Protein AF-A0A0M3JGG5-F1 (afdb_monomer)

Structure (mmCIF, N/CA/C/O backbone):
data_AF-A0A0M3JGG5-F1
#
_entry.id   AF-A0A0M3JGG5-F1
#
loop_
_atom_site.group_PDB
_atom_site.id
_atom_site.type_symbol
_atom_site.label_atom_id
_atom_site.label_alt_id
_atom_site.label_comp_id
_atom_site.label_asym_id
_atom_site.label_entity_id
_atom_site.label_seq_id
_atom_site.pdbx_PDB_ins_code
_atom_site.Cartn_x
_atom_site.Cartn_y
_atom_site.Cartn_z
_atom_site.occupancy
_atom_site.B_iso_or_equiv
_atom_site.auth_seq_id
_atom_site.auth_comp_id
_atom_site.auth_asym_id
_atom_site.auth_atom_id
_atom_site.pdbx_PDB_model_num
ATOM 1 N N . LEU A 1 1 ? -9.712 -15.626 2.640 1.00 50.94 1 LEU A N 1
ATOM 2 C CA . LEU A 1 1 ? -8.401 -15.054 2.273 1.00 50.94 1 LEU A CA 1
ATOM 3 C C . LEU A 1 1 ? -8.023 -14.110 3.390 1.00 50.94 1 LEU A C 1
ATOM 5 O O . LEU A 1 1 ? -8.703 -13.114 3.579 1.00 50.94 1 LEU A O 1
ATOM 9 N N . GLU A 1 2 ? -7.074 -14.512 4.222 1.00 50.56 2 GLU A N 1
ATOM 10 C CA . GLU A 1 2 ? -6.707 -13.763 5.421 1.00 50.56 2 GLU A CA 1
ATOM 11 C C . GLU A 1 2 ? -5.887 -12.531 5.020 1.00 50.56 2 GLU A C 1
ATOM 13 O O . GLU A 1 2 ? -4.787 -12.642 4.480 1.00 50.56 2 GLU A O 1
ATOM 18 N N . THR A 1 3 ? -6.436 -11.343 5.246 1.00 69.12 3 THR A N 1
ATOM 19 C CA . THR A 1 3 ? -5.742 -10.072 5.049 1.00 69.12 3 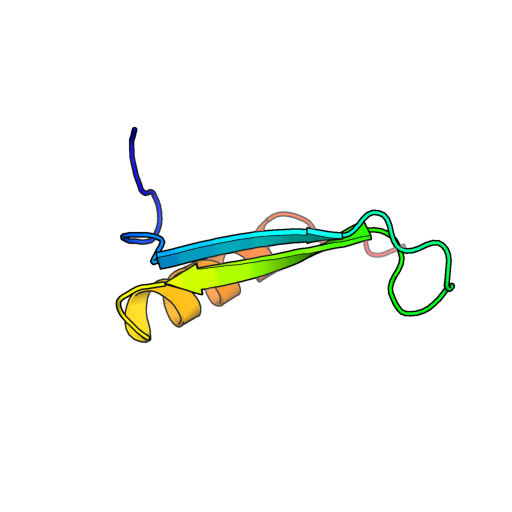THR A CA 1
ATOM 20 C C . THR A 1 3 ? -4.884 -9.785 6.274 1.00 69.12 3 THR A C 1
ATOM 22 O O . THR A 1 3 ? -5.323 -9.097 7.191 1.00 69.12 3 THR A O 1
ATOM 25 N N . LYS A 1 4 ? -3.664 -10.340 6.302 1.00 83.94 4 LYS A N 1
ATOM 26 C CA . LYS A 1 4 ? -2.707 -10.207 7.421 1.00 83.94 4 LYS A CA 1
ATOM 27 C C . LYS A 1 4 ? -2.543 -8.759 7.918 1.00 83.94 4 LYS A C 1
ATOM 29 O O . LYS A 1 4 ? -2.346 -8.553 9.111 1.00 83.94 4 LYS A O 1
ATOM 34 N N . TYR A 1 5 ? -2.615 -7.781 7.014 1.00 89.12 5 TYR A N 1
ATOM 35 C CA . TYR A 1 5 ? -2.446 -6.360 7.338 1.00 89.12 5 TYR A CA 1
ATOM 36 C C . TYR A 1 5 ? -3.749 -5.562 7.273 1.00 89.12 5 TYR A C 1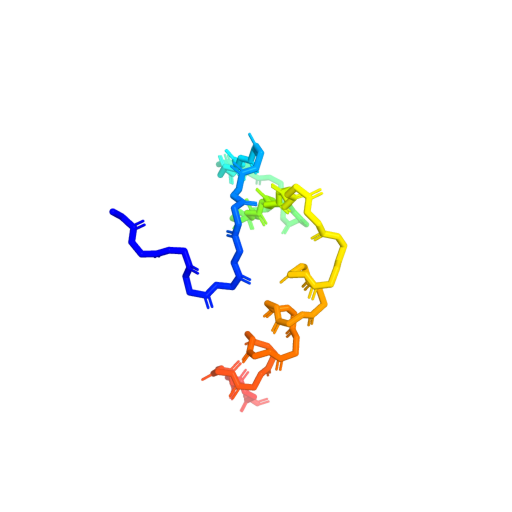
ATOM 38 O O . TYR A 1 5 ? -3.963 -4.709 8.123 1.00 89.12 5 TYR A O 1
ATOM 46 N N . GLY A 1 6 ? -4.618 -5.860 6.306 1.00 92.69 6 GLY A N 1
ATOM 47 C CA . GLY A 1 6 ? -5.879 -5.157 6.090 1.00 92.69 6 GLY A CA 1
ATOM 48 C C . GLY A 1 6 ? -6.438 -5.403 4.693 1.00 92.69 6 GLY A C 1
ATOM 49 O O . GLY A 1 6 ? -5.792 -6.051 3.865 1.00 92.69 6 GLY A O 1
ATOM 50 N N . GLU A 1 7 ? -7.648 -4.911 4.443 1.00 94.25 7 GLU A N 1
ATOM 51 C CA . GLU A 1 7 ? -8.329 -5.074 3.156 1.00 94.25 7 GLU A CA 1
ATOM 52 C C . GLU A 1 7 ? -7.577 -4.343 2.035 1.00 94.25 7 GLU A C 1
ATOM 54 O O . GLU A 1 7 ? -7.224 -3.166 2.165 1.00 94.25 7 GLU A O 1
ATOM 59 N N . ILE A 1 8 ? -7.317 -5.061 0.941 1.00 92.69 8 ILE A N 1
ATOM 60 C CA . ILE A 1 8 ? -6.651 -4.528 -0.249 1.00 92.69 8 ILE A CA 1
ATOM 61 C C . ILE A 1 8 ? -7.723 -3.996 -1.197 1.00 92.69 8 ILE A C 1
ATOM 63 O O . ILE A 1 8 ? -8.631 -4.732 -1.573 1.00 92.69 8 ILE A O 1
ATOM 67 N N . ASP A 1 9 ? -7.577 -2.734 -1.589 1.00 93.19 9 ASP A N 1
ATOM 68 C CA . ASP A 1 9 ? -8.378 -2.086 -2.630 1.00 93.19 9 ASP A CA 1
ATOM 69 C C . ASP A 1 9 ? -7.827 -2.442 -4.021 1.00 93.19 9 ASP A C 1
ATOM 71 O O . ASP A 1 9 ? -8.560 -2.866 -4.910 1.00 93.19 9 ASP A O 1
ATOM 75 N N . GLU A 1 10 ? -6.504 -2.356 -4.195 1.00 92.50 10 GLU A N 1
ATOM 76 C CA . GLU A 1 10 ? -5.841 -2.623 -5.475 1.00 92.50 10 GLU A CA 1
ATOM 77 C C . GLU A 1 10 ? -4.425 -3.182 -5.274 1.00 92.50 10 GLU A C 1
ATOM 79 O O . GLU A 1 10 ? -3.713 -2.792 -4.346 1.00 92.50 10 GLU A O 1
ATOM 84 N N . MET A 1 11 ? -3.989 -4.082 -6.158 1.00 92.00 11 MET A N 1
ATOM 85 C CA . MET A 1 11 ? -2.621 -4.598 -6.182 1.00 92.00 11 MET A CA 1
ATOM 86 C C . MET A 1 11 ? -2.123 -4.731 -7.619 1.00 92.00 11 MET A C 1
ATOM 88 O O . MET A 1 11 ? -2.747 -5.407 -8.433 1.00 92.00 11 MET A O 1
ATOM 92 N N . ASN A 1 12 ? -0.967 -4.132 -7.901 1.00 89.00 12 ASN A N 1
ATOM 93 C CA . ASN A 1 12 ? -0.323 -4.153 -9.208 1.00 89.00 12 ASN A CA 1
ATOM 94 C C . ASN A 1 12 ? 1.062 -4.793 -9.094 1.00 89.00 12 ASN A C 1
ATOM 96 O O . ASN A 1 12 ? 1.924 -4.303 -8.362 1.00 89.00 12 ASN A O 1
ATOM 100 N N . VAL A 1 13 ? 1.271 -5.882 -9.832 1.00 87.81 13 VAL A N 1
ATOM 101 C CA . VAL A 1 13 ? 2.575 -6.536 -9.986 1.00 87.81 13 VAL A CA 1
ATOM 102 C C . VAL A 1 13 ? 3.145 -6.097 -11.326 1.00 87.81 13 VAL A C 1
ATOM 104 O O . VAL A 1 13 ? 2.544 -6.355 -12.369 1.00 87.81 13 VAL A O 1
ATOM 107 N N . CYS A 1 14 ? 4.269 -5.390 -11.303 1.00 84.50 14 CYS A N 1
ATOM 108 C CA . CYS A 1 14 ? 4.840 -4.789 -12.498 1.00 84.50 14 CYS A CA 1
ATOM 109 C C . CYS A 1 14 ? 5.992 -5.636 -13.057 1.00 84.50 14 CYS A C 1
ATOM 111 O O . CYS A 1 14 ? 7.053 -5.743 -12.444 1.00 84.50 14 CYS A O 1
ATOM 113 N N . GLU A 1 15 ? 5.827 -6.155 -14.274 1.00 79.00 15 GLU A N 1
ATOM 114 C CA . GLU A 1 15 ? 6.893 -6.809 -15.054 1.00 79.00 15 GLU A CA 1
ATOM 115 C C . GLU A 1 15 ? 7.713 -5.790 -15.866 1.00 79.00 15 GLU A C 1
ATOM 117 O O . GLU A 1 15 ? 7.969 -5.947 -17.060 1.00 79.00 15 GLU A O 1
ATOM 122 N N . ASN A 1 16 ? 8.090 -4.677 -15.240 1.00 72.38 16 ASN A N 1
ATOM 123 C CA . ASN A 1 16 ? 8.807 -3.619 -15.945 1.00 72.38 16 ASN A CA 1
ATOM 124 C C . ASN A 1 16 ? 10.240 -4.088 -16.242 1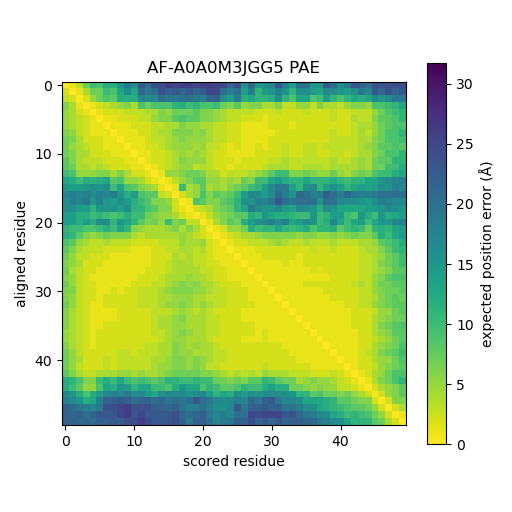.00 72.38 16 ASN A C 1
ATOM 126 O O . ASN A 1 16 ? 10.847 -4.739 -15.405 1.00 72.38 16 ASN A O 1
ATOM 130 N N . ILE A 1 17 ? 10.795 -3.743 -17.410 1.00 66.56 17 ILE A N 1
ATOM 131 C CA . ILE A 1 17 ? 12.155 -4.149 -17.844 1.00 66.56 17 ILE A CA 1
ATOM 132 C C . ILE A 1 17 ? 13.190 -3.023 -17.601 1.00 66.56 17 ILE A C 1
ATOM 134 O O . ILE A 1 17 ? 14.385 -3.191 -17.820 1.00 66.56 17 ILE A O 1
ATOM 138 N N . GLY A 1 18 ? 12.752 -1.847 -17.137 1.00 72.00 18 GLY A N 1
ATOM 139 C CA . GLY A 1 18 ? 13.644 -0.729 -16.811 1.00 72.00 18 GLY A CA 1
ATOM 140 C C . GLY A 1 18 ? 14.293 -0.902 -15.438 1.00 72.00 18 GLY A C 1
ATOM 141 O O . GLY A 1 18 ? 13.579 -1.097 -14.462 1.00 72.00 18 GLY A O 1
ATOM 142 N N . GLU A 1 19 ? 15.619 -0.771 -15.356 1.00 69.62 19 GLU A N 1
ATOM 143 C CA . GLU A 1 19 ? 16.453 -1.082 -14.177 1.00 69.62 19 GLU A CA 1
ATOM 144 C C . GLU A 1 19 ? 15.918 -0.532 -12.840 1.00 69.62 19 GLU A C 1
ATOM 146 O O . GLU A 1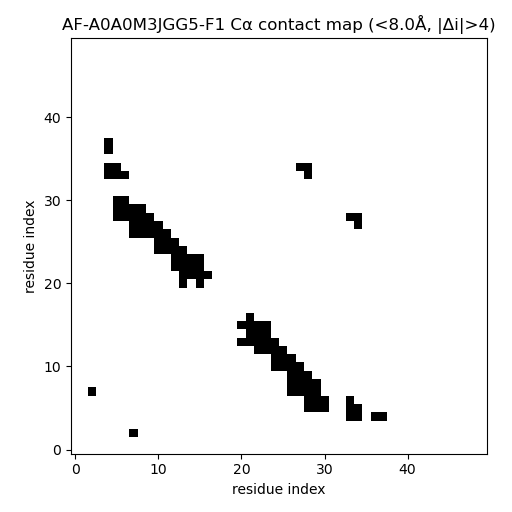 19 ? 15.960 -1.216 -11.825 1.00 69.62 19 GLU A O 1
ATOM 151 N N . HIS A 1 20 ? 15.335 0.669 -12.838 1.00 76.19 20 HIS A N 1
ATOM 152 C CA . HIS A 1 20 ? 14.801 1.311 -11.627 1.00 76.19 20 HIS A CA 1
ATOM 153 C C . HIS A 1 20 ? 13.390 0.865 -11.216 1.00 76.19 20 HIS A C 1
ATOM 155 O O . HIS A 1 20 ? 12.897 1.266 -10.164 1.00 76.19 20 HIS A O 1
ATOM 161 N N . MET A 1 21 ? 12.701 0.104 -12.063 1.00 69.12 21 MET A N 1
ATOM 162 C CA . MET A 1 21 ? 11.297 -0.272 -11.880 1.00 69.12 21 MET A CA 1
ATOM 163 C C . MET A 1 21 ? 11.051 -1.780 -12.013 1.00 69.12 21 MET A C 1
ATOM 165 O O . MET A 1 21 ? 9.900 -2.203 -11.871 1.00 69.12 21 MET A O 1
ATOM 169 N N . ILE A 1 22 ? 12.090 -2.576 -12.301 1.00 79.25 22 ILE A N 1
ATOM 170 C CA . ILE A 1 22 ? 11.995 -4.037 -12.408 1.00 79.25 22 ILE A CA 1
ATOM 171 C C . ILE A 1 22 ? 11.471 -4.619 -11.095 1.00 79.25 22 ILE A C 1
ATOM 173 O O . ILE A 1 22 ? 12.046 -4.403 -10.033 1.00 79.25 22 ILE A O 1
ATOM 177 N N . GLY A 1 23 ? 10.395 -5.403 -11.191 1.00 81.81 23 GLY A N 1
ATOM 178 C CA . GLY A 1 23 ? 9.891 -6.217 -10.086 1.00 81.81 23 GLY A CA 1
ATOM 179 C C . GLY A 1 23 ? 9.124 -5.455 -9.005 1.00 81.81 23 GLY A C 1
ATOM 180 O O . GLY A 1 23 ? 8.838 -6.031 -7.956 1.00 81.81 23 GLY A O 1
ATOM 181 N N . ASN A 1 24 ? 8.766 -4.187 -9.236 1.00 88.38 24 ASN A N 1
ATOM 182 C CA . ASN A 1 24 ? 7.981 -3.433 -8.265 1.00 88.38 24 ASN A CA 1
ATOM 183 C C . ASN A 1 24 ? 6.581 -4.034 -8.091 1.00 88.38 24 ASN A C 1
ATOM 185 O O . ASN A 1 24 ? 5.895 -4.387 -9.054 1.00 88.38 24 ASN A O 1
ATOM 189 N N . VAL A 1 25 ? 6.138 -4.083 -6.838 1.00 90.75 25 VAL A N 1
ATOM 190 C CA . VAL A 1 25 ? 4.776 -4.453 -6.463 1.00 90.75 25 VAL A CA 1
ATOM 191 C C . VAL A 1 25 ? 4.172 -3.291 -5.694 1.00 90.75 25 VAL A C 1
ATOM 193 O O . VAL A 1 25 ? 4.730 -2.846 -4.692 1.00 90.75 25 VAL A O 1
ATOM 196 N N . TYR A 1 26 ? 3.024 -2.811 -6.156 1.00 91.56 26 TYR A N 1
ATOM 197 C CA . TYR A 1 26 ? 2.270 -1.746 -5.507 1.00 91.56 26 TYR A CA 1
ATOM 198 C C . TYR A 1 26 ? 1.002 -2.327 -4.901 1.00 91.56 26 TYR A C 1
ATOM 200 O O . TYR A 1 26 ? 0.277 -3.070 -5.561 1.00 91.56 26 TYR A O 1
ATOM 208 N N . VAL A 1 27 ? 0.730 -1.976 -3.648 1.00 93.81 27 VAL A N 1
ATOM 209 C CA . VAL A 1 27 ? -0.474 -2.398 -2.931 1.00 93.81 27 VAL A CA 1
ATOM 210 C C . VAL A 1 27 ? -1.137 -1.162 -2.347 1.00 93.81 27 VAL A C 1
ATOM 212 O O . VAL A 1 27 ? -0.493 -0.376 -1.653 1.00 93.81 27 VAL A O 1
ATOM 215 N N . LYS A 1 28 ? -2.429 -1.003 -2.619 1.00 94.38 28 LYS A N 1
ATOM 216 C CA . LYS A 1 28 ? -3.288 0.021 -2.039 1.00 94.38 28 LYS A CA 1
ATOM 217 C C . LYS A 1 28 ? -4.237 -0.643 -1.051 1.00 94.38 28 LYS A C 1
ATOM 219 O O . LYS A 1 28 ? -5.024 -1.511 -1.422 1.00 94.38 28 LYS A O 1
ATOM 224 N N . PHE A 1 29 ? -4.157 -0.229 0.207 1.00 95.25 29 PHE A N 1
ATOM 225 C CA . PHE A 1 29 ? -5.078 -0.665 1.253 1.00 95.25 29 PHE A CA 1
ATOM 226 C C . PHE A 1 29 ? -6.275 0.281 1.344 1.00 95.25 29 PHE A C 1
ATOM 228 O O . PHE A 1 29 ? -6.157 1.470 1.044 1.00 95.25 29 PHE A O 1
ATOM 235 N N . VAL A 1 30 ? -7.414 -0.236 1.806 1.00 95.06 30 VAL A N 1
ATOM 236 C CA . VAL A 1 30 ? -8.613 0.578 2.077 1.00 95.06 30 VAL A CA 1
ATOM 237 C C . VAL A 1 30 ? -8.358 1.573 3.218 1.00 95.06 30 VAL A C 1
ATOM 239 O O . VAL A 1 30 ? -8.920 2.666 3.228 1.00 95.06 30 VAL A O 1
ATOM 242 N N . ARG A 1 31 ? -7.505 1.205 4.184 1.00 95.12 31 ARG A N 1
ATOM 243 C CA . ARG A 1 31 ? -7.151 2.027 5.349 1.00 95.12 31 ARG A CA 1
ATOM 244 C C . ARG A 1 31 ? -5.659 2.328 5.369 1.00 95.12 31 ARG A C 1
ATOM 246 O O . ARG A 1 31 ? -4.836 1.435 5.190 1.00 95.12 31 ARG A O 1
ATOM 253 N N . GLU A 1 32 ? -5.317 3.573 5.675 1.00 95.38 32 GLU A N 1
ATOM 254 C CA . GLU A 1 32 ? -3.924 4.034 5.748 1.00 95.38 32 GLU A CA 1
ATOM 255 C C . GLU A 1 32 ? -3.124 3.316 6.847 1.00 95.38 32 GLU A C 1
ATOM 257 O O . GLU A 1 32 ? -1.976 2.932 6.631 1.00 95.38 32 GLU A O 1
ATOM 262 N N . GLU A 1 33 ? -3.750 3.045 7.996 1.00 96.19 33 GLU A N 1
ATOM 263 C CA . GLU A 1 33 ? -3.118 2.330 9.117 1.00 96.19 33 GLU A CA 1
ATOM 264 C C . GLU A 1 33 ? -2.632 0.926 8.729 1.00 96.19 33 GLU A C 1
ATOM 266 O O . GLU A 1 33 ? -1.645 0.426 9.268 1.00 96.19 33 GLU A O 1
ATOM 271 N N . ASP A 1 34 ? -3.323 0.273 7.796 1.00 95.50 34 ASP A N 1
ATOM 272 C CA . ASP A 1 34 ? -2.979 -1.076 7.354 1.00 95.50 34 ASP A CA 1
ATOM 273 C C . ASP A 1 34 ? -1.766 -1.051 6.412 1.00 95.50 34 ASP A C 1
ATOM 275 O O . ASP A 1 34 ? -0.919 -1.946 6.477 1.00 95.50 34 ASP A O 1
ATOM 279 N N . ALA A 1 35 ? -1.609 0.025 5.632 1.00 94.50 35 ALA A N 1
ATOM 280 C CA . ALA A 1 35 ? -0.390 0.286 4.869 1.00 94.50 35 ALA A CA 1
ATOM 281 C C . ALA A 1 35 ? 0.807 0.536 5.800 1.00 94.50 35 ALA A C 1
ATOM 283 O O . ALA A 1 35 ? 1.879 -0.031 5.591 1.00 94.50 35 ALA A O 1
ATOM 284 N N . GLU A 1 36 ? 0.623 1.320 6.866 1.00 94.75 36 GLU A N 1
ATOM 285 C CA . GLU A 1 36 ? 1.680 1.581 7.850 1.00 94.75 36 GLU A CA 1
ATOM 286 C C . GLU A 1 36 ? 2.119 0.295 8.573 1.00 94.75 36 GLU A C 1
ATOM 288 O O . GLU A 1 36 ? 3.319 0.041 8.718 1.00 94.75 36 GLU A O 1
ATOM 293 N N . LYS A 1 37 ? 1.166 -0.555 8.984 1.00 93.56 37 LYS A N 1
ATOM 294 C CA . LYS A 1 37 ? 1.458 -1.880 9.566 1.00 93.56 37 LYS A CA 1
ATOM 295 C C . LYS A 1 37 ? 2.228 -2.763 8.589 1.00 93.56 37 LYS A C 1
ATOM 297 O O . LYS A 1 37 ? 3.192 -3.409 8.996 1.00 93.56 37 LYS A O 1
ATOM 302 N N . ALA A 1 38 ? 1.810 -2.793 7.323 1.00 92.75 38 ALA A N 1
ATOM 303 C CA . ALA A 1 38 ? 2.466 -3.587 6.293 1.00 92.75 38 ALA A CA 1
ATOM 304 C C . ALA A 1 38 ? 3.916 -3.137 6.085 1.00 92.75 38 ALA A C 1
ATOM 306 O O . ALA A 1 38 ? 4.808 -3.97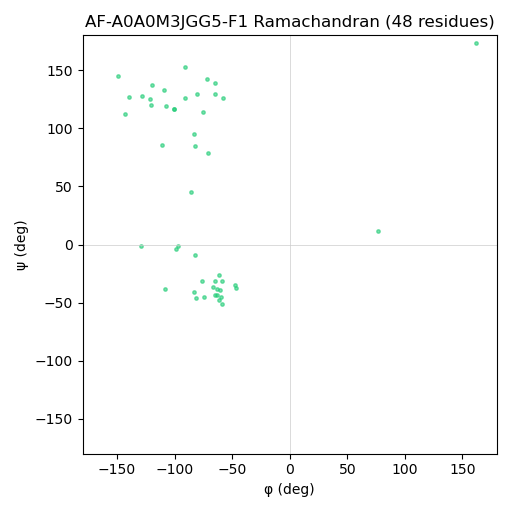8 6.121 1.00 92.75 38 ALA A O 1
ATOM 307 N N . VAL A 1 39 ? 4.174 -1.833 5.946 1.00 91.94 39 VAL A N 1
ATOM 308 C CA . VAL A 1 39 ? 5.538 -1.299 5.777 1.00 91.94 39 VAL A CA 1
ATOM 309 C C . VAL A 1 39 ? 6.421 -1.676 6.965 1.00 91.94 39 VAL A C 1
ATOM 311 O O . VAL A 1 39 ? 7.469 -2.283 6.765 1.00 91.94 39 VAL A O 1
ATOM 314 N N . LYS A 1 40 ? 5.968 -1.410 8.197 1.00 90.69 40 LYS A N 1
ATOM 315 C CA . LYS A 1 40 ? 6.742 -1.710 9.415 1.00 90.69 40 LYS A CA 1
ATOM 316 C C . LYS A 1 40 ? 7.064 -3.196 9.568 1.00 90.69 40 LYS A C 1
ATOM 318 O O . LYS A 1 40 ? 8.153 -3.542 10.021 1.00 90.69 40 LYS A O 1
ATOM 323 N N . ASP A 1 41 ? 6.128 -4.083 9.230 1.00 90.62 41 ASP A N 1
ATOM 324 C CA . ASP A 1 41 ? 6.361 -5.528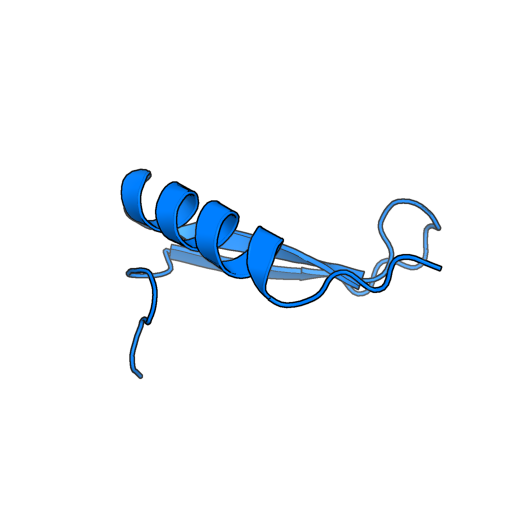 9.318 1.00 90.62 41 ASP A CA 1
ATOM 325 C C . ASP A 1 41 ? 7.279 -6.013 8.186 1.00 90.62 41 ASP A C 1
ATOM 327 O O . ASP A 1 41 ? 8.226 -6.753 8.436 1.00 90.62 41 ASP A O 1
ATOM 331 N N . LEU A 1 42 ? 7.044 -5.577 6.942 1.00 88.88 42 LEU A N 1
ATOM 332 C CA . LEU A 1 42 ? 7.823 -6.004 5.774 1.00 88.88 42 LEU A CA 1
ATOM 333 C C . LEU A 1 42 ? 9.280 -5.522 5.824 1.0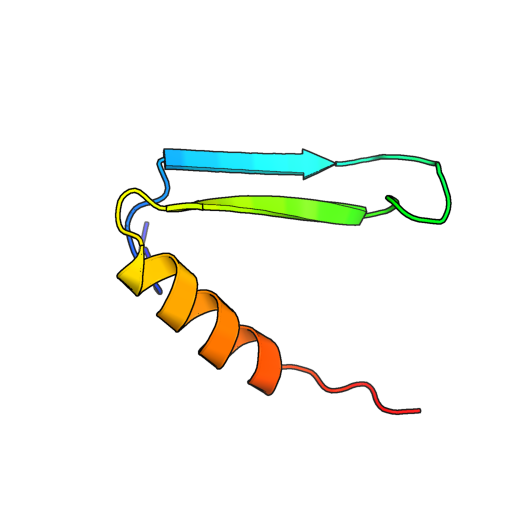0 88.88 42 LEU A C 1
ATOM 335 O O . LEU A 1 42 ? 10.168 -6.287 5.451 1.00 88.88 42 LEU A O 1
ATOM 339 N N . GLU A 1 43 ? 9.537 -4.319 6.340 1.00 84.69 43 GLU A N 1
ATOM 340 C CA . GLU A 1 43 ? 10.889 -3.760 6.515 1.00 84.69 43 GLU A CA 1
ATOM 341 C C . GLU A 1 43 ? 11.765 -4.608 7.461 1.00 84.69 43 GLU A C 1
ATOM 343 O O . GLU A 1 43 ? 12.989 -4.649 7.334 1.00 84.69 43 GLU A O 1
ATOM 348 N N . ASN A 1 44 ? 11.136 -5.350 8.378 1.00 78.25 44 ASN A N 1
ATOM 349 C CA . ASN A 1 44 ? 11.812 -6.218 9.343 1.00 78.25 44 ASN A CA 1
ATOM 350 C C . ASN A 1 44 ? 11.877 -7.696 8.918 1.00 78.25 44 ASN A C 1
ATOM 352 O O . ASN A 1 44 ? 12.431 -8.513 9.654 1.00 78.25 44 ASN A O 1
ATOM 356 N N . ARG A 1 45 ? 11.315 -8.076 7.759 1.00 73.75 45 ARG A N 1
ATOM 357 C CA . ARG A 1 45 ? 11.230 -9.491 7.345 1.00 73.75 45 ARG A CA 1
ATOM 358 C C . ARG A 1 45 ? 12.490 -10.027 6.679 1.00 73.75 45 ARG A C 1
ATOM 360 O O . ARG A 1 45 ? 12.845 -11.170 6.945 1.00 73.75 45 ARG A O 1
ATOM 367 N N . TRP A 1 46 ? 13.129 -9.245 5.815 1.00 68.06 46 TRP A N 1
ATOM 368 C CA . TRP A 1 46 ? 14.338 -9.658 5.101 1.00 68.06 46 TRP A CA 1
ATOM 369 C C . TRP A 1 46 ? 15.268 -8.459 4.972 1.00 68.06 46 TRP A C 1
ATOM 371 O O . TRP A 1 46 ? 14.955 -7.495 4.280 1.00 68.06 46 TRP A O 1
ATOM 381 N N . GLN A 1 47 ? 16.405 -8.519 5.658 1.00 59.44 47 GLN A N 1
ATOM 382 C CA . GLN A 1 47 ? 17.541 -7.654 5.374 1.00 59.44 47 GLN A CA 1
ATOM 383 C C . GLN A 1 47 ? 18.637 -8.545 4.803 1.00 59.44 47 GLN A C 1
ATOM 385 O O . GLN A 1 47 ? 19.491 -9.016 5.550 1.00 59.44 47 GLN A O 1
ATOM 390 N N . ASP A 1 48 ? 18.609 -8.779 3.490 1.00 59.72 48 ASP A N 1
ATOM 391 C CA . ASP A 1 48 ? 19.823 -9.175 2.772 1.00 59.72 48 ASP A CA 1
ATOM 392 C C . ASP A 1 48 ? 20.722 -7.935 2.723 1.00 59.72 48 ASP A C 1
ATOM 394 O O . ASP A 1 48 ? 20.738 -7.160 1.770 1.00 59.72 48 ASP A O 1
ATOM 398 N N . LYS A 1 49 ? 21.385 -7.677 3.852 1.00 52.53 49 LYS A N 1
ATOM 399 C CA . LYS A 1 49 ? 22.553 -6.811 3.914 1.00 52.53 49 LYS A CA 1
ATOM 400 C C . LYS A 1 49 ? 23.736 -7.677 3.510 1.00 52.53 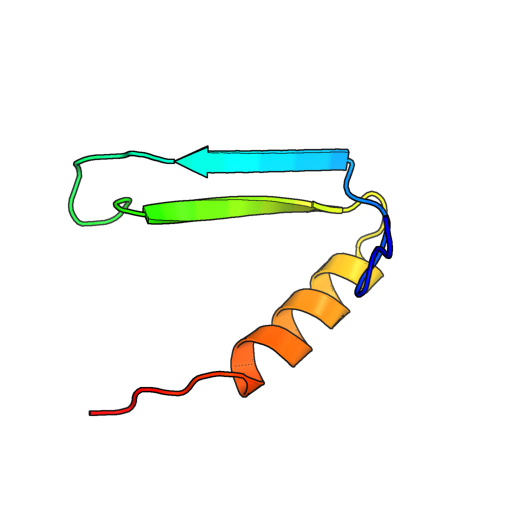49 LYS A C 1
ATOM 402 O O . LYS A 1 49 ? 24.258 -8.410 4.349 1.00 52.53 49 LYS A O 1
ATOM 407 N N . GLU A 1 50 ? 24.099 -7.623 2.232 1.00 50.19 50 GLU A N 1
ATOM 408 C CA . GLU A 1 50 ? 25.501 -7.838 1.858 1.00 50.19 50 GLU A CA 1
ATOM 409 C C . GLU A 1 50 ? 26.383 -6.740 2.471 1.00 50.19 50 GLU A C 1
ATOM 411 O O . GLU A 1 50 ? 25.936 -5.567 2.523 1.00 50.19 50 GLU A O 1
#

Secondary structure (DSSP, 8-state):
---SS--EEEEEE----STTTTT-EEEEESSHHHHHHHHHHHHTT-----

Solvent-accessible surface area (backbone atoms only — not comparable to full-atom values): 3260 Å² total; per-residue (Å²): 133,88,57,90,56,47,61,72,72,45,76,48,79,38,88,43,88,49,89,93,48,50,70,45,70,49,76,41,49,76,44,70,70,27,48,53,51,41,50,64,52,56,69,71,70,67,81,90,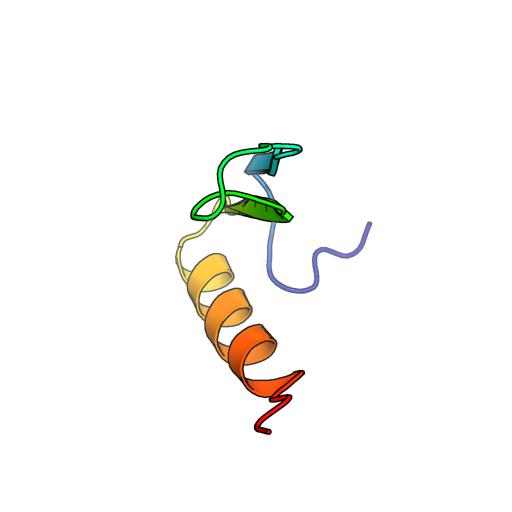74,127

Nearest PDB structures (foldseek):
  7c07-assembly8_V  TM=8.845E-01  e=8.341E-04  Schizosaccharomyces pombe 972h-
  7c06-assembly7_S  TM=8.936E-01  e=9.586E-04  Schizosaccharomyces pombe 972h-
  7c06-assembly8_V  TM=8.858E-01  e=9.586E-04  Schizosaccharomyces pombe 972h-
  7c07-assembly6_P  TM=8.929E-01  e=1.266E-03  Schizosaccharomyces pombe 972h-
  7c08-assembly8_V  TM=8.905E-01  e=1.922E-03  Schizosaccharomyces pombe 972h-

pLDDT: mean 82.48, std 13.7, range [50.19, 96.19]

Foldseek 3Di:
DDPVQAAWPDKDFDCDPDPVCHGDIDTDHPDPNSVVVCCVVVVPPDDPPD

Sequence (50 aa):
LETKYGEIDEMNVCENIGEHMIGNVYVKFVREEDAEKAVKDLENRWQDKE

Organism: Anisakis simplex (NCBI:txid6269)

Mean predicted aligned error: 6.85 Å

Radius of gyration: 12.84 Å; Cα contacts (8 Å, |Δi|>4): 52; chains: 1; bounding box: 34×19×27 Å

InterPro domains:
  IPR009145 U2 auxiliary factor small subunit [PTHR12620] (4-46)
  IPR012677 Nucleotide-binding alpha-beta plait domain superfamily [G3DSA:3.30.70.330] (1-50)
  IPR035979 RNA-binding domain superfamily [SSF54928] (3-48)